Protein AF-A0A7W4DYQ6-F1 (afdb_monomer)

Solvent-accessible surface area (backbone atoms only — not comparable to full-atom values): 7541 Å² total; per-residue (Å²): 135,86,89,81,89,82,90,82,88,81,79,86,80,77,82,79,78,79,80,72,79,75,75,75,76,75,72,81,54,70,57,61,79,67,40,57,29,31,28,70,42,37,26,38,91,85,41,76,43,88,88,46,83,69,44,68,70,26,34,41,35,32,44,82,92,37,37,33,36,42,46,56,87,74,64,47,75,48,43,41,51,78,36,76,92,76,30,34,35,32,51,69,89,48,72,27,43,43,79,44,74,47,44,52,41,38,27,36,26,39,70,55,96,94,36,69,70,33,38,43,32,33,38,43,128

Nearest PDB structures (foldseek):
  6d0t-assembly2_B  TM=5.496E-01  e=4.243E-01  synthetic construct
  8f0v-assembly1_A  TM=5.382E-01  e=3.820E-01  Diploptera punctata
  5epq-assembly1_A  TM=5.534E-01  e=5.518E-01  Diploptera punctata
  8g7v-assembly1_D  TM=2.405E-01  e=8.854E-01  Homo sapiens

Sequence (125 aa):
MRIVRLVSVAAFTLTVILLTPLAACKKDNTFKIERVWTVVEVTREGHALPNFTIKQGDMYNFKAGGIYTYTGTNPTEGQYSFSLDNKRLVLDNEEFYVYYAEGKELSFGLVRLERDMYTVKLKAK

Mean predicted aligned error: 11.55 Å

Secondary structure (DSSP, 8-state):
--------------------------------S-EEEEEEEEEETTEE-TTSSS-TT-EEEEPTTSEEEEESSS-EEEEEEEETTTTEEEETTEEEEEEEEETTEEEEEEEETTEEEEEEEEEE-

pLDDT: mean 84.3, std 19.3, range [36.66, 98.62]

Structure (mmCIF, N/CA/C/O backbone):
data_AF-A0A7W4DYQ6-F1
#
_entry.id   AF-A0A7W4DYQ6-F1
#
loop_
_atom_site.group_PDB
_atom_site.id
_atom_site.type_symbol
_atom_site.label_atom_id
_atom_site.label_alt_id
_atom_site.label_comp_id
_atom_site.label_asym_id
_atom_site.label_entity_id
_atom_site.label_seq_id
_atom_site.pdbx_PDB_ins_code
_atom_site.Cartn_x
_atom_site.Cartn_y
_atom_site.Cartn_z
_atom_site.occupancy
_atom_site.B_iso_or_equiv
_atom_site.auth_seq_id
_atom_site.auth_comp_id
_atom_site.auth_asym_id
_atom_site.auth_atom_id
_atom_site.pdbx_PDB_model_num
ATOM 1 N N . MET A 1 1 ? 20.700 -36.990 87.978 1.00 37.94 1 MET A N 1
ATOM 2 C CA . MET A 1 1 ? 21.232 -36.327 86.761 1.00 37.94 1 MET A CA 1
ATOM 3 C C . MET A 1 1 ? 20.173 -36.503 85.676 1.00 37.94 1 MET A C 1
ATOM 5 O O . MET A 1 1 ? 19.853 -37.638 85.385 1.00 37.94 1 MET A O 1
ATOM 9 N N . ARG A 1 2 ? 19.297 -35.518 85.430 1.00 36.66 2 ARG A N 1
ATOM 10 C CA . ARG A 1 2 ? 19.408 -34.383 84.482 1.00 36.66 2 ARG A CA 1
ATOM 11 C C . ARG A 1 2 ? 19.608 -34.820 83.015 1.00 36.66 2 ARG A C 1
ATOM 13 O O . ARG A 1 2 ? 20.596 -35.490 82.756 1.00 36.66 2 ARG A O 1
ATOM 20 N N . ILE A 1 3 ? 18.750 -34.255 82.136 1.00 41.12 3 ILE A N 1
ATOM 21 C CA . ILE A 1 3 ? 18.926 -33.955 80.685 1.00 41.12 3 ILE A CA 1
ATOM 22 C C . ILE A 1 3 ? 18.467 -35.086 79.725 1.00 41.12 3 ILE A C 1
ATOM 24 O O . ILE A 1 3 ? 18.813 -36.227 79.961 1.00 41.12 3 ILE A O 1
ATOM 28 N N . VAL A 1 4 ? 17.700 -34.905 78.633 1.00 41.16 4 VAL A N 1
ATOM 29 C CA . VAL A 1 4 ? 17.054 -33.750 77.973 1.00 41.16 4 VAL A CA 1
ATOM 30 C C . VAL A 1 4 ? 15.983 -34.248 76.971 1.00 41.16 4 VAL A C 1
ATOM 32 O O . VAL A 1 4 ? 16.040 -35.364 76.470 1.00 41.16 4 VAL A O 1
ATOM 35 N N . ARG A 1 5 ? 15.016 -33.358 76.727 1.00 45.00 5 ARG A N 1
ATOM 36 C CA . ARG A 1 5 ? 14.019 -33.240 75.643 1.00 45.00 5 ARG A CA 1
ATOM 37 C C . ARG A 1 5 ? 14.459 -33.790 74.266 1.00 45.00 5 ARG A C 1
ATOM 39 O O . ARG A 1 5 ? 15.606 -33.605 73.899 1.00 45.00 5 ARG A O 1
ATOM 46 N N . LEU A 1 6 ? 13.519 -34.227 73.422 1.00 40.97 6 LEU A N 1
ATOM 47 C CA . LEU A 1 6 ? 12.945 -33.376 72.360 1.00 40.97 6 LEU A CA 1
ATOM 48 C C . LEU A 1 6 ? 11.943 -34.137 71.477 1.00 40.97 6 LEU A C 1
ATOM 50 O O . LEU A 1 6 ? 12.208 -35.207 70.943 1.00 40.97 6 LEU A O 1
ATOM 54 N N . VAL A 1 7 ? 10.794 -33.489 71.322 1.00 53.38 7 VAL A N 1
ATOM 55 C CA . VAL A 1 7 ? 9.771 -33.688 70.299 1.00 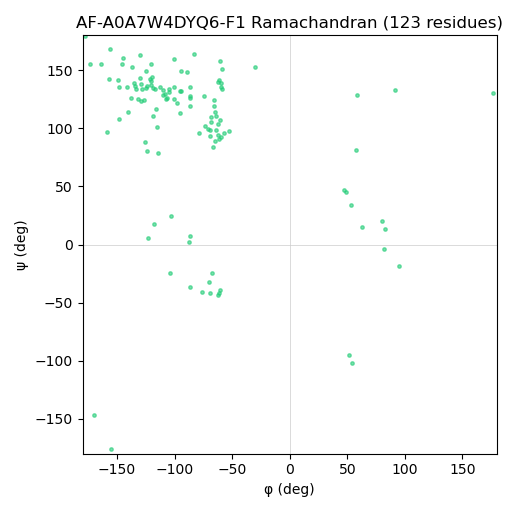53.38 7 VAL A CA 1
ATOM 56 C C . VAL A 1 7 ? 10.374 -33.382 68.925 1.00 53.38 7 VAL A C 1
ATOM 58 O O . VAL A 1 7 ? 11.052 -32.366 68.780 1.00 53.38 7 VAL A O 1
ATOM 61 N N . SER A 1 8 ? 10.060 -34.169 67.896 1.00 46.06 8 SER A N 1
ATOM 62 C CA . SER A 1 8 ? 10.012 -33.613 66.542 1.00 46.06 8 SER A CA 1
ATOM 63 C C . SER A 1 8 ? 8.965 -34.315 65.687 1.00 46.06 8 SER A C 1
ATOM 65 O O . SER A 1 8 ? 9.088 -35.476 65.311 1.00 46.06 8 SER A O 1
ATOM 67 N N . VAL A 1 9 ? 7.899 -33.558 65.450 1.00 52.84 9 VAL A N 1
ATOM 68 C CA . VAL A 1 9 ? 6.862 -33.765 64.446 1.00 52.84 9 VAL A CA 1
ATOM 69 C C . VAL A 1 9 ? 7.469 -33.386 63.096 1.00 52.84 9 VAL A C 1
ATOM 71 O O . VAL A 1 9 ? 7.970 -32.275 62.953 1.00 52.84 9 VAL A O 1
ATOM 74 N N . ALA A 1 10 ? 7.394 -34.263 62.102 1.00 46.75 10 ALA A N 1
ATOM 75 C CA . ALA A 1 10 ? 7.600 -33.902 60.699 1.00 46.75 10 ALA A CA 1
ATOM 76 C C . ALA A 1 10 ? 6.333 -34.339 59.945 1.00 46.75 10 ALA A C 1
ATOM 78 O O . ALA A 1 10 ? 6.169 -35.506 59.615 1.00 46.75 10 ALA A O 1
ATOM 79 N N . ALA A 1 11 ? 5.259 -33.547 59.988 1.00 51.03 11 ALA A N 1
ATOM 80 C CA . ALA A 1 11 ? 4.991 -32.417 59.093 1.00 51.03 11 ALA A CA 1
ATOM 81 C C . ALA A 1 11 ? 4.961 -32.852 57.614 1.00 51.03 11 ALA A C 1
ATOM 83 O O . ALA A 1 11 ? 5.931 -32.700 56.879 1.00 51.03 11 ALA A O 1
ATOM 84 N N . PHE A 1 12 ? 3.811 -33.398 57.202 1.00 45.12 12 PHE A N 1
ATOM 85 C CA . PHE A 1 12 ? 3.416 -33.566 55.803 1.00 45.12 12 PHE A CA 1
ATOM 86 C C . PHE A 1 12 ? 3.353 -32.183 55.139 1.00 45.12 12 PHE A C 1
ATOM 88 O O . PHE A 1 12 ? 2.444 -31.397 55.407 1.00 45.12 12 PHE A O 1
ATOM 95 N N . THR A 1 13 ? 4.319 -31.862 54.283 1.00 52.16 13 THR A N 1
ATOM 96 C CA . THR A 1 13 ? 4.282 -30.654 53.457 1.00 52.16 13 THR A CA 1
ATOM 97 C C . THR A 1 13 ? 3.366 -30.890 52.259 1.00 52.16 13 THR A C 1
ATOM 99 O O . THR A 1 13 ? 3.754 -31.450 51.238 1.00 52.16 13 THR A O 1
ATOM 102 N N . LEU A 1 14 ? 2.110 -30.464 52.396 1.00 46.53 14 LEU A N 1
ATOM 103 C CA . LEU A 1 14 ? 1.148 -30.396 51.302 1.00 46.53 14 LEU A CA 1
ATOM 104 C C . LEU A 1 14 ? 1.603 -29.303 50.320 1.00 46.53 14 LEU A C 1
ATOM 106 O O . LEU A 1 14 ? 1.520 -28.110 50.613 1.00 46.53 14 LEU A O 1
ATOM 110 N N . THR A 1 15 ? 2.136 -29.705 49.168 1.00 56.81 15 THR A N 1
ATOM 111 C CA . THR A 1 15 ? 2.544 -28.782 48.106 1.00 56.81 15 THR A CA 1
ATOM 112 C C . THR A 1 15 ? 1.295 -28.190 47.453 1.00 56.81 15 THR A C 1
ATOM 114 O O . THR A 1 15 ? 0.652 -28.821 46.618 1.00 56.81 15 THR A O 1
ATOM 117 N N . VAL A 1 16 ? 0.923 -26.974 47.852 1.00 57.66 16 VAL A N 1
ATOM 118 C CA . VAL A 1 16 ? -0.118 -26.194 47.175 1.00 57.66 16 VAL A CA 1
ATOM 119 C C . VAL A 1 16 ? 0.469 -25.683 45.861 1.00 57.66 16 VAL A C 1
ATOM 121 O O . VAL A 1 16 ? 1.253 -24.736 45.841 1.00 57.66 16 VAL A O 1
ATOM 124 N N . ILE A 1 17 ? 0.109 -26.334 44.756 1.00 60.62 17 ILE A N 1
ATOM 125 C CA . ILE A 1 17 ? 0.381 -25.843 43.405 1.00 60.62 17 ILE A CA 1
ATOM 126 C C . ILE A 1 17 ? -0.515 -24.617 43.198 1.00 60.62 17 ILE A C 1
ATOM 128 O O . ILE A 1 17 ? -1.709 -24.744 42.931 1.00 60.62 17 ILE A O 1
ATOM 132 N N . LEU A 1 18 ? 0.053 -23.419 43.370 1.00 51.03 18 LEU A N 1
ATOM 133 C CA . LEU A 1 18 ? -0.579 -22.174 42.946 1.00 51.03 18 LEU A CA 1
ATOM 134 C C . LEU A 1 18 ? -0.716 -22.210 41.415 1.00 51.03 18 LEU A C 1
ATOM 136 O O . LEU A 1 18 ? 0.227 -21.922 40.682 1.00 51.03 18 LEU A O 1
ATOM 140 N N . LEU A 1 19 ? -1.906 -22.575 40.940 1.00 56.22 19 LEU A N 1
ATOM 141 C CA . LEU A 1 19 ? -2.379 -22.274 39.594 1.00 56.22 19 LEU A CA 1
ATOM 142 C C . LEU A 1 19 ? -2.457 -20.751 39.463 1.00 56.22 19 LEU A C 1
ATOM 144 O O . LEU A 1 19 ? -3.448 -20.131 39.849 1.00 56.22 19 LEU A O 1
ATOM 148 N N . THR A 1 20 ? -1.402 -20.129 38.945 1.00 59.03 20 THR A N 1
ATOM 149 C CA . THR A 1 20 ? -1.516 -18.766 38.440 1.00 59.03 20 THR A CA 1
ATOM 150 C C . THR A 1 20 ? -2.446 -18.812 37.227 1.00 59.03 20 THR A C 1
ATOM 152 O O . THR A 1 20 ? -2.195 -19.581 36.293 1.00 59.03 20 THR A O 1
ATOM 155 N N . PRO A 1 21 ? -3.544 -18.036 37.195 1.00 55.22 21 PRO A N 1
ATOM 156 C CA . PRO A 1 21 ? -4.256 -17.849 35.950 1.00 55.22 21 PRO A CA 1
ATOM 157 C C . PRO A 1 21 ? -3.278 -17.127 35.028 1.00 55.22 21 PRO A C 1
ATOM 159 O O . PRO A 1 21 ? -2.926 -15.970 35.264 1.00 55.22 21 PRO A O 1
ATOM 162 N N . LEU A 1 22 ? -2.801 -17.826 33.997 1.00 55.62 22 LEU A N 1
ATOM 163 C CA . LEU A 1 22 ? -2.267 -17.184 32.808 1.00 55.62 22 LEU A CA 1
ATOM 164 C C . LEU A 1 22 ? -3.365 -16.226 32.357 1.00 55.62 22 L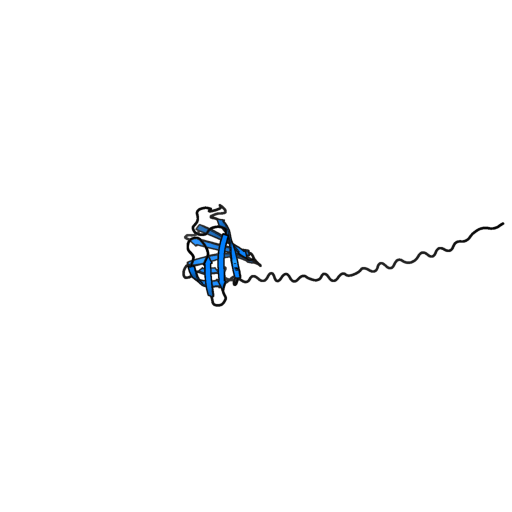EU A C 1
ATOM 166 O O . LEU A 1 22 ? -4.353 -16.643 31.754 1.00 55.62 22 LEU A O 1
ATOM 170 N N . ALA A 1 23 ? -3.233 -14.952 32.722 1.00 54.09 23 ALA A N 1
ATOM 171 C CA . ALA A 1 23 ? -3.965 -13.887 32.083 1.00 54.09 23 ALA A CA 1
ATOM 172 C C . ALA A 1 23 ? -3.577 -14.003 30.612 1.00 54.09 23 ALA A C 1
ATOM 174 O O . ALA A 1 23 ? -2.491 -13.589 30.206 1.00 54.09 23 ALA A O 1
ATOM 175 N N . ALA A 1 24 ? -4.421 -14.691 29.844 1.00 51.44 24 ALA A N 1
ATOM 176 C CA . ALA A 1 24 ? -4.325 -14.767 28.410 1.00 51.44 24 ALA A CA 1
ATOM 177 C C . ALA A 1 24 ? -4.488 -13.329 27.935 1.00 51.44 24 ALA A C 1
ATOM 179 O O . ALA A 1 24 ? -5.598 -12.821 27.781 1.00 51.44 24 ALA A O 1
ATOM 180 N N . CYS A 1 25 ? -3.354 -12.647 27.809 1.00 52.66 25 CYS A N 1
ATOM 181 C CA . CYS A 1 25 ? -3.234 -11.360 27.174 1.00 52.66 25 CYS A CA 1
ATOM 182 C C . CYS A 1 25 ? -3.708 -11.614 25.745 1.00 52.66 25 CYS A C 1
ATOM 184 O O . CYS A 1 25 ? -2.946 -12.105 24.911 1.00 52.66 25 CYS A O 1
ATOM 186 N N . LYS A 1 26 ? -5.003 -11.406 25.485 1.00 49.34 26 LYS A N 1
ATOM 187 C CA . LYS A 1 26 ? -5.557 -11.432 24.138 1.00 49.34 26 LYS A CA 1
ATOM 188 C C . LYS A 1 26 ? -4.938 -10.240 23.429 1.00 49.34 26 LYS A C 1
ATOM 190 O O . LYS A 1 26 ? -5.498 -9.149 23.424 1.00 49.34 26 LYS A O 1
ATOM 195 N N . LYS A 1 27 ? -3.728 -10.426 22.904 1.00 52.19 27 LYS A N 1
ATOM 196 C CA . 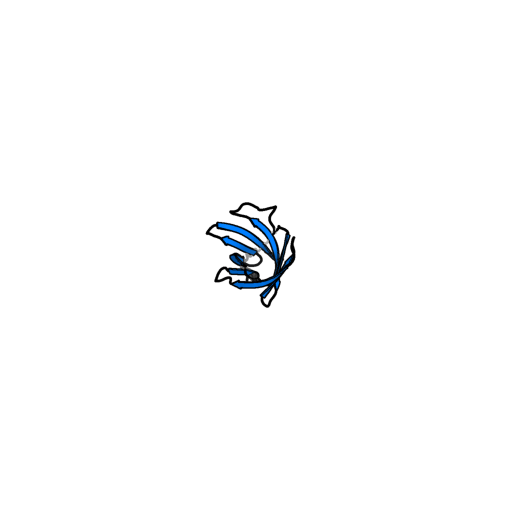LYS A 1 27 ? -3.153 -9.512 21.935 1.00 52.19 27 LYS A CA 1
ATOM 197 C C . LYS A 1 27 ? -4.102 -9.598 20.754 1.00 52.19 27 LYS A C 1
ATOM 199 O O . LYS A 1 27 ? -4.161 -10.627 20.088 1.00 52.19 27 LYS A O 1
ATOM 204 N N . ASP A 1 28 ? -4.931 -8.575 20.607 1.00 55.34 28 ASP A N 1
ATOM 205 C CA . ASP A 1 28 ? -5.856 -8.457 19.494 1.00 55.34 28 ASP A CA 1
ATOM 206 C C . ASP A 1 28 ? -4.999 -8.321 18.227 1.00 55.34 28 ASP A C 1
ATOM 208 O O . ASP A 1 28 ? -4.524 -7.245 17.870 1.00 55.34 28 ASP A O 1
ATOM 212 N N . ASN A 1 29 ? -4.656 -9.471 17.644 1.00 60.28 29 ASN A N 1
ATOM 213 C CA . ASN A 1 29 ? -3.765 -9.611 16.492 1.00 60.28 29 ASN A CA 1
ATOM 214 C C . ASN A 1 29 ? -4.543 -9.463 15.175 1.00 60.28 29 ASN A C 1
ATOM 216 O O . ASN A 1 29 ? -3.999 -9.685 14.094 1.00 60.28 29 ASN A O 1
ATOM 220 N N . THR A 1 30 ? -5.821 -9.089 15.268 1.00 82.69 30 THR A N 1
ATOM 221 C CA . THR A 1 30 ? -6.712 -8.931 14.130 1.00 82.69 30 THR A CA 1
ATOM 222 C C . THR A 1 30 ? -6.208 -7.788 13.254 1.00 82.69 30 THR A C 1
ATOM 224 O O . THR A 1 30 ? -6.164 -6.623 13.666 1.00 82.69 30 THR A O 1
ATOM 227 N N . PHE A 1 31 ? -5.786 -8.125 12.037 1.00 92.38 31 PHE A N 1
ATOM 228 C CA . PHE A 1 31 ? -5.355 -7.147 11.049 1.00 92.38 31 PHE A CA 1
ATOM 229 C C . PHE A 1 31 ? -6.500 -6.175 10.729 1.00 92.38 31 PHE A C 1
ATOM 231 O O . PHE A 1 31 ? -7.640 -6.589 10.526 1.00 92.38 31 PHE A O 1
ATOM 238 N N . LYS A 1 32 ? -6.194 -4.875 10.660 1.00 93.69 32 LYS A N 1
ATOM 239 C CA . LYS A 1 32 ? -7.103 -3.853 10.120 1.00 93.69 32 LYS A CA 1
ATOM 240 C C . LYS A 1 32 ? -6.296 -2.895 9.266 1.00 93.69 32 LYS A C 1
ATOM 242 O O . LYS A 1 32 ? -5.330 -2.325 9.773 1.00 93.69 32 LYS A O 1
ATOM 247 N N . ILE A 1 33 ? -6.707 -2.695 8.017 1.00 96.44 33 ILE A N 1
ATOM 248 C CA . ILE A 1 33 ? -6.021 -1.767 7.113 1.00 96.44 33 ILE A CA 1
ATOM 249 C C . ILE A 1 33 ? -6.219 -0.305 7.527 1.00 96.44 33 ILE A C 1
ATOM 251 O O . ILE A 1 33 ? -5.306 0.496 7.365 1.00 96.44 33 ILE A O 1
ATOM 255 N N . GLU A 1 34 ? -7.367 0.033 8.116 1.00 97.06 34 GLU A N 1
ATOM 256 C CA . GLU A 1 34 ? -7.735 1.396 8.510 1.00 97.06 34 GLU A CA 1
ATOM 257 C C . GLU A 1 34 ? -6.881 1.888 9.686 1.00 97.06 34 GLU A C 1
ATOM 259 O O . GLU A 1 34 ? -7.161 1.592 10.852 1.00 97.06 34 GLU A O 1
ATOM 264 N N . ARG A 1 35 ? -5.787 2.581 9.364 1.00 96.31 35 ARG A N 1
ATOM 265 C CA . ARG A 1 35 ? -4.848 3.228 10.286 1.00 96.31 35 ARG A CA 1
ATOM 266 C C . ARG A 1 35 ? -3.769 3.967 9.497 1.00 96.31 35 ARG A C 1
ATOM 268 O O . ARG A 1 35 ? -3.706 3.928 8.268 1.00 96.31 35 ARG A O 1
ATOM 275 N N . VAL A 1 36 ? -2.875 4.591 10.252 1.00 97.81 36 VAL A N 1
ATOM 276 C CA . VAL A 1 36 ? -1.645 5.183 9.742 1.00 97.81 36 VAL A CA 1
ATOM 277 C C . VAL A 1 36 ? -0.540 4.129 9.688 1.00 97.81 36 VAL A C 1
ATOM 279 O O . VAL A 1 36 ? -0.228 3.479 10.689 1.00 97.81 36 VAL A O 1
ATOM 282 N N . TRP A 1 37 ? 0.074 4.014 8.520 1.00 98.31 37 TRP A N 1
ATOM 283 C CA . TRP A 1 37 ? 1.171 3.116 8.205 1.00 98.31 37 TRP A CA 1
ATOM 284 C C . TRP A 1 37 ? 2.384 3.907 7.742 1.00 98.31 37 TRP A C 1
ATOM 286 O O . TRP A 1 37 ? 2.254 4.863 6.982 1.00 98.31 37 TRP A O 1
ATOM 296 N N . THR A 1 38 ? 3.565 3.473 8.156 1.00 98.38 38 THR A N 1
ATOM 297 C CA . THR A 1 38 ? 4.846 4.027 7.726 1.00 98.38 38 THR A CA 1
ATOM 298 C C . THR A 1 38 ? 5.556 3.020 6.834 1.00 98.38 38 THR A C 1
ATOM 300 O O . THR A 1 38 ? 5.648 1.842 7.183 1.00 98.38 38 THR A O 1
ATOM 303 N N . VAL A 1 39 ? 6.080 3.482 5.702 1.00 97.69 39 VAL A N 1
ATOM 304 C CA . VAL A 1 39 ? 6.955 2.703 4.828 1.00 97.69 39 VAL A CA 1
ATOM 305 C C . VAL A 1 39 ? 8.252 2.413 5.569 1.00 97.69 39 VAL A C 1
ATOM 307 O O . VAL A 1 39 ? 8.979 3.330 5.951 1.00 97.69 39 VAL A O 1
ATOM 310 N N . VAL A 1 40 ? 8.546 1.134 5.777 1.00 97.25 40 VAL A N 1
ATOM 311 C CA . VAL A 1 40 ? 9.786 0.687 6.427 1.00 97.25 40 VAL A CA 1
ATOM 312 C C . VAL A 1 40 ? 10.796 0.135 5.434 1.00 97.25 40 VAL A C 1
ATOM 314 O O . VAL A 1 40 ? 11.987 0.157 5.719 1.00 97.25 40 VAL A O 1
ATOM 317 N N . GLU A 1 41 ? 10.339 -0.339 4.277 1.00 96.19 41 GLU A N 1
ATOM 318 C CA . GLU A 1 41 ? 11.206 -0.92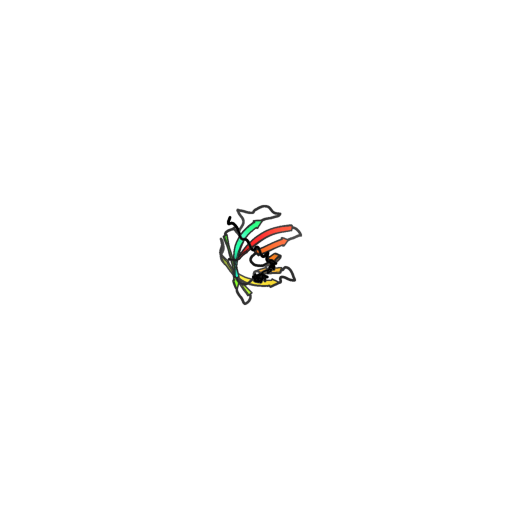2 3.261 1.00 96.19 41 GLU A CA 1
ATOM 319 C C . GLU A 1 41 ? 10.532 -0.846 1.890 1.00 96.19 41 GLU A C 1
ATOM 321 O O . GLU A 1 41 ? 9.321 -1.052 1.776 1.00 96.19 41 GLU A O 1
ATOM 326 N N . VAL A 1 42 ? 11.324 -0.586 0.851 1.00 96.69 42 VAL A N 1
ATOM 327 C CA . VAL A 1 42 ? 10.910 -0.735 -0.545 1.00 96.69 42 VAL A CA 1
ATOM 328 C C . VAL A 1 42 ? 11.966 -1.564 -1.255 1.00 96.69 42 VAL A C 1
ATOM 330 O O . VAL A 1 42 ? 13.148 -1.207 -1.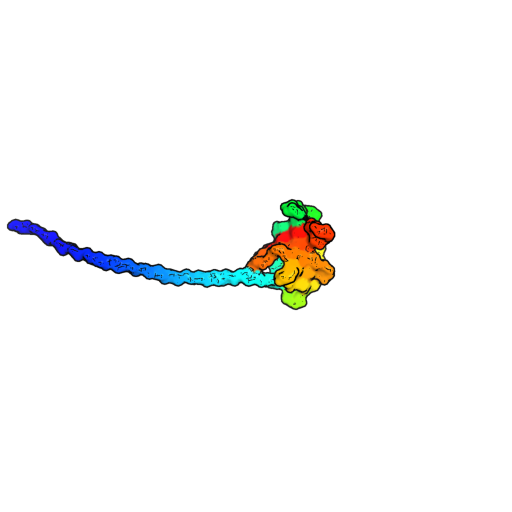237 1.00 96.69 42 VAL A O 1
ATOM 333 N N . THR A 1 43 ? 11.551 -2.668 -1.865 1.00 95.94 43 THR A N 1
ATOM 334 C CA . THR A 1 43 ? 12.453 -3.598 -2.547 1.00 95.94 43 THR A CA 1
ATOM 335 C C . THR A 1 43 ? 11.975 -3.922 -3.953 1.00 95.94 43 THR A C 1
ATOM 337 O O . THR A 1 43 ? 10.816 -3.707 -4.287 1.00 95.94 43 THR A O 1
ATOM 340 N N . ARG A 1 44 ? 12.869 -4.457 -4.780 1.00 94.31 44 ARG A N 1
ATOM 341 C CA . ARG A 1 44 ? 12.553 -5.200 -6.005 1.00 94.31 44 ARG A CA 1
ATOM 342 C C . ARG A 1 44 ? 13.368 -6.474 -5.973 1.00 94.31 44 ARG A C 1
ATOM 344 O O . ARG A 1 44 ? 14.579 -6.393 -5.775 1.00 94.31 44 ARG A O 1
ATOM 351 N N . GLU A 1 45 ? 12.712 -7.623 -6.109 1.00 88.19 45 GLU A N 1
ATOM 352 C CA . GLU A 1 45 ? 13.394 -8.929 -6.063 1.00 88.19 45 GLU A CA 1
ATOM 353 C C . GLU A 1 45 ? 14.263 -9.092 -4.793 1.00 88.19 45 GLU A C 1
ATOM 355 O O . GLU A 1 45 ? 15.336 -9.684 -4.809 1.00 88.19 45 GLU A O 1
ATOM 360 N N . GLY A 1 46 ? 13.820 -8.510 -3.671 1.00 87.12 46 GLY A N 1
ATOM 361 C CA . GLY A 1 46 ? 14.545 -8.542 -2.393 1.00 87.12 46 GLY A CA 1
ATOM 362 C C . GLY A 1 46 ? 15.676 -7.516 -2.237 1.00 87.12 46 GLY A C 1
ATOM 363 O O . GLY A 1 46 ? 16.228 -7.400 -1.146 1.00 87.12 46 GLY A O 1
ATOM 364 N N . HIS A 1 47 ? 15.990 -6.722 -3.263 1.00 92.25 47 HIS A N 1
ATOM 365 C CA . 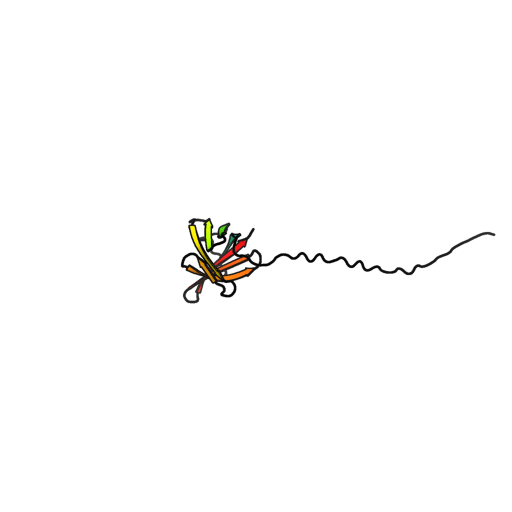HIS A 1 47 ? 17.001 -5.665 -3.193 1.00 92.25 47 HIS A CA 1
ATOM 366 C C . HIS A 1 47 ? 16.373 -4.306 -2.874 1.00 92.25 47 HIS A C 1
ATOM 368 O O . HIS A 1 47 ? 15.400 -3.907 -3.512 1.00 92.25 47 HIS A O 1
ATOM 374 N N . ALA A 1 48 ? 16.937 -3.578 -1.908 1.00 93.00 48 ALA A N 1
ATOM 375 C CA . ALA A 1 48 ? 16.450 -2.257 -1.514 1.00 93.00 48 ALA A CA 1
ATOM 376 C C . ALA A 1 48 ? 16.522 -1.236 -2.665 1.00 93.00 48 ALA A C 1
ATOM 378 O O . ALA A 1 48 ? 17.501 -1.190 -3.412 1.00 93.00 48 ALA A O 1
ATOM 379 N N . LEU A 1 49 ? 15.506 -0.374 -2.765 1.00 91.69 49 LEU A N 1
ATOM 380 C CA . LEU A 1 49 ? 15.406 0.685 -3.773 1.00 91.69 49 LEU A CA 1
ATOM 381 C C . LEU A 1 49 ? 15.461 2.087 -3.130 1.00 91.69 49 LEU A C 1
ATOM 383 O O . 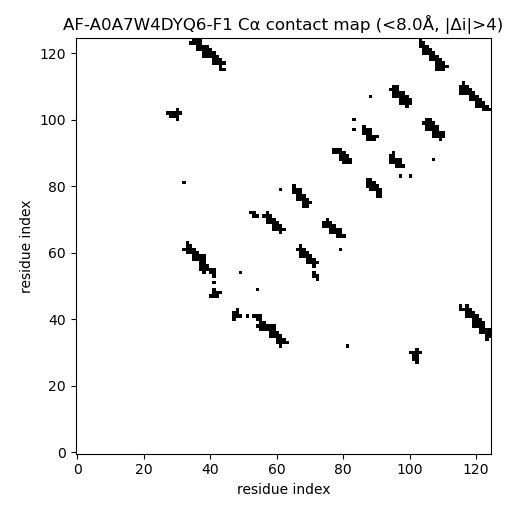LEU A 1 49 ? 14.429 2.741 -2.984 1.00 91.69 49 LEU A O 1
ATOM 387 N N . PRO A 1 50 ? 16.651 2.596 -2.760 1.00 79.12 50 PRO A N 1
ATOM 388 C CA . PRO A 1 50 ? 16.774 3.853 -2.011 1.00 79.12 50 PRO A CA 1
ATOM 389 C C . PRO A 1 50 ? 16.366 5.108 -2.806 1.00 79.12 50 PRO A C 1
ATOM 391 O O . PRO A 1 50 ? 15.968 6.106 -2.212 1.00 79.12 50 PRO A O 1
ATOM 394 N N . ASN A 1 51 ? 16.433 5.062 -4.141 1.00 84.25 51 ASN A N 1
ATOM 395 C CA . ASN A 1 51 ? 16.124 6.191 -5.030 1.00 84.25 51 ASN A CA 1
ATOM 396 C C . ASN A 1 51 ? 14.747 6.065 -5.706 1.00 84.25 51 ASN A C 1
ATOM 398 O O . ASN A 1 51 ? 14.538 6.591 -6.798 1.00 84.25 51 ASN A O 1
ATOM 402 N N . PHE A 1 52 ? 13.821 5.325 -5.097 1.00 89.62 52 PHE A N 1
ATOM 403 C CA . PHE A 1 52 ? 12.475 5.146 -5.631 1.00 89.62 52 PHE A CA 1
ATOM 404 C C . PHE A 1 52 ? 11.541 6.302 -5.250 1.00 89.62 52 PHE A C 1
ATOM 406 O O . PHE A 1 52 ? 11.831 7.097 -4.353 1.00 89.62 52 PHE A O 1
ATOM 413 N N . THR A 1 53 ? 10.411 6.410 -5.954 1.00 91.00 53 THR A N 1
ATOM 414 C CA . THR A 1 53 ? 9.404 7.451 -5.698 1.00 91.00 53 THR A CA 1
ATOM 415 C C . THR A 1 53 ? 8.810 7.321 -4.297 1.00 91.00 53 THR A C 1
ATOM 417 O O . THR A 1 53 ? 8.676 8.327 -3.603 1.00 91.00 53 THR A O 1
ATOM 420 N N . ILE A 1 54 ? 8.504 6.086 -3.887 1.00 94.19 54 ILE A N 1
ATOM 421 C CA . ILE A 1 54 ? 8.100 5.736 -2.522 1.00 94.19 54 ILE A CA 1
ATOM 422 C C . ILE A 1 54 ? 9.369 5.470 -1.712 1.00 94.19 54 ILE A C 1
ATOM 424 O O . ILE A 1 54 ? 10.202 4.655 -2.113 1.00 94.19 54 ILE A O 1
ATOM 428 N N . LYS A 1 55 ? 9.511 6.150 -0.577 1.00 94.12 55 LYS A N 1
ATOM 429 C CA . LYS A 1 55 ? 10.700 6.136 0.276 1.00 94.12 55 LYS A CA 1
ATOM 430 C C . LYS A 1 55 ? 10.365 5.643 1.674 1.00 94.12 55 LYS A C 1
ATOM 432 O O . LYS A 1 55 ? 9.245 5.773 2.163 1.00 94.12 55 LYS A O 1
ATOM 437 N N . GLN A 1 56 ? 11.377 5.106 2.348 1.00 95.19 56 GLN A N 1
ATOM 438 C CA . GLN A 1 56 ? 11.281 4.791 3.767 1.00 95.19 56 GLN A CA 1
ATOM 439 C C . GLN A 1 56 ? 10.949 6.057 4.571 1.00 95.19 56 GLN A C 1
ATOM 441 O O . GLN A 1 56 ? 11.566 7.102 4.379 1.00 95.19 56 GLN A O 1
ATOM 446 N N . GLY A 1 57 ? 9.985 5.945 5.482 1.00 95.38 57 GLY A N 1
ATOM 447 C CA . GLY A 1 57 ? 9.465 7.059 6.271 1.00 95.38 57 GLY A CA 1
ATOM 448 C C . GLY A 1 57 ? 8.210 7.709 5.686 1.00 95.38 57 GLY A C 1
ATOM 449 O O . GLY A 1 57 ? 7.479 8.340 6.449 1.00 95.38 57 GLY A O 1
ATOM 450 N N . ASP A 1 58 ? 7.909 7.502 4.398 1.00 97.06 58 ASP A N 1
ATOM 451 C CA . ASP A 1 58 ? 6.633 7.930 3.820 1.00 97.06 58 ASP A CA 1
ATOM 452 C C . ASP A 1 58 ? 5.465 7.237 4.525 1.00 97.06 58 ASP A C 1
ATOM 454 O O . ASP A 1 58 ? 5.612 6.182 5.153 1.00 97.06 58 ASP A O 1
ATOM 458 N N . MET A 1 59 ? 4.280 7.830 4.433 1.00 98.19 59 MET A N 1
ATOM 459 C CA . MET A 1 59 ? 3.125 7.384 5.197 1.00 98.19 59 MET A CA 1
ATOM 460 C C . MET A 1 59 ? 1.908 7.169 4.314 1.00 98.19 59 MET A C 1
ATOM 462 O O . MET A 1 59 ? 1.591 7.998 3.467 1.00 98.19 59 MET A O 1
ATOM 466 N N . TYR A 1 60 ? 1.189 6.084 4.580 1.00 98.12 60 TYR A N 1
ATOM 467 C CA . TYR A 1 60 ? -0.158 5.845 4.078 1.00 98.12 60 TYR A CA 1
ATOM 468 C C . TYR A 1 60 ? -1.128 5.936 5.251 1.00 98.12 60 TYR A C 1
ATOM 470 O O . TYR A 1 60 ? -0.937 5.282 6.273 1.00 98.12 60 TYR A O 1
ATOM 478 N N . ASN A 1 61 ? -2.180 6.730 5.122 1.00 98.19 61 ASN A N 1
ATOM 479 C CA . ASN A 1 61 ? -3.270 6.774 6.087 1.00 98.19 61 ASN A CA 1
ATOM 480 C C . ASN A 1 61 ? -4.540 6.277 5.406 1.00 98.19 61 ASN A C 1
ATOM 482 O O . ASN A 1 61 ? -5.156 7.021 4.643 1.00 98.19 61 ASN A O 1
ATOM 486 N N . PHE A 1 62 ? -4.900 5.022 5.669 1.00 98.19 62 PHE A N 1
ATOM 487 C CA . PHE A 1 62 ? -6.139 4.424 5.185 1.00 98.19 62 PHE A CA 1
ATOM 488 C C . PHE A 1 62 ? -7.254 4.748 6.173 1.00 98.19 62 PHE A C 1
ATOM 490 O O . PHE A 1 62 ? -7.191 4.376 7.346 1.00 98.19 62 PHE A O 1
ATOM 497 N N . LYS A 1 63 ? -8.273 5.456 5.698 1.00 97.44 63 LYS A N 1
ATOM 498 C CA . LYS A 1 63 ? -9.430 5.877 6.484 1.00 97.44 63 LYS A CA 1
ATOM 499 C C . LYS A 1 63 ? -10.606 4.939 6.207 1.00 97.44 63 LYS A C 1
ATOM 501 O O . LYS A 1 63 ? -10.658 4.266 5.174 1.00 97.44 63 LYS A O 1
ATOM 506 N N . ALA A 1 64 ? -11.571 4.918 7.119 1.00 94.94 64 ALA A N 1
ATOM 507 C CA . ALA A 1 64 ? -12.858 4.290 6.847 1.00 94.94 64 ALA A CA 1
ATOM 508 C C . ALA A 1 64 ? -13.534 4.958 5.634 1.00 94.94 64 ALA A C 1
ATOM 510 O O . ALA A 1 64 ? -13.314 6.140 5.363 1.00 94.94 64 ALA A O 1
ATOM 511 N N . GLY A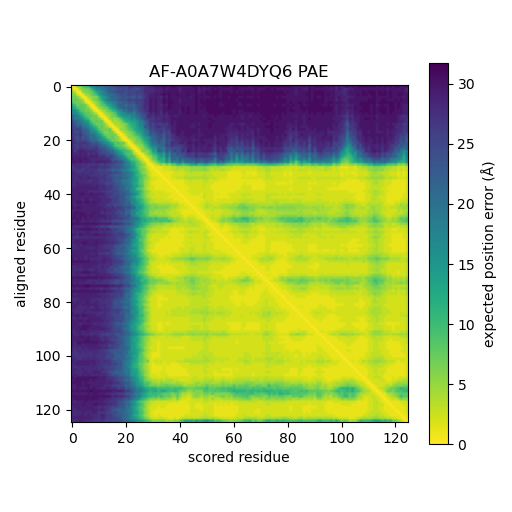 1 65 ? -14.357 4.200 4.907 1.00 94.00 65 GLY A N 1
ATOM 512 C CA . GLY A 1 65 ? -15.060 4.701 3.720 1.00 94.00 65 GLY A CA 1
ATOM 513 C C . GLY A 1 65 ? -14.233 4.694 2.431 1.00 94.00 65 GLY A C 1
ATOM 514 O O . GLY A 1 65 ? -14.650 5.309 1.458 1.00 94.00 65 GLY A O 1
ATOM 515 N N . GLY A 1 66 ? -13.086 4.005 2.411 1.00 97.25 66 GLY A N 1
ATOM 516 C CA . GLY A 1 66 ? -12.316 3.797 1.181 1.00 97.25 66 GLY A CA 1
ATOM 517 C C . GLY A 1 66 ? -11.452 4.984 0.759 1.00 97.25 66 GLY A C 1
ATOM 518 O O . GLY A 1 66 ? -11.051 5.046 -0.391 1.00 97.25 66 GLY A O 1
ATOM 519 N N . ILE A 1 67 ? -11.122 5.916 1.659 1.00 98.25 67 ILE A N 1
ATOM 520 C CA . ILE A 1 67 ? -10.214 7.041 1.368 1.00 98.25 67 ILE A CA 1
ATOM 521 C C . ILE A 1 67 ? -8.815 6.754 1.905 1.00 98.25 67 ILE A C 1
ATOM 523 O O . ILE A 1 67 ? -8.675 6.350 3.061 1.00 98.25 67 ILE A O 1
ATOM 527 N N . TYR A 1 68 ? -7.771 7.031 1.127 1.00 98.19 68 TYR A N 1
ATOM 528 C CA . TYR A 1 68 ? -6.398 7.030 1.630 1.00 98.19 68 TYR A CA 1
ATOM 529 C C . TYR A 1 68 ? -5.695 8.359 1.361 1.00 98.19 68 TYR A C 1
ATOM 531 O O . TYR A 1 68 ? -5.954 9.020 0.361 1.00 98.19 68 TYR A O 1
ATOM 539 N N . THR A 1 69 ? -4.771 8.737 2.244 1.00 98.12 69 THR A N 1
ATOM 540 C CA . THR A 1 69 ? -3.811 9.816 1.973 1.00 98.12 69 THR A CA 1
ATOM 541 C C . THR A 1 69 ? -2.397 9.268 2.012 1.00 98.12 69 THR A C 1
ATOM 543 O O . THR A 1 69 ? -2.040 8.552 2.950 1.00 98.12 69 THR A O 1
ATOM 546 N N . TYR A 1 70 ? -1.583 9.648 1.038 1.00 97.75 70 TYR A N 1
ATOM 547 C CA . TYR A 1 70 ? -0.154 9.384 1.015 1.00 97.75 70 TYR A CA 1
ATOM 548 C C . TYR A 1 70 ? 0.620 10.664 1.348 1.00 97.75 70 TYR A C 1
ATO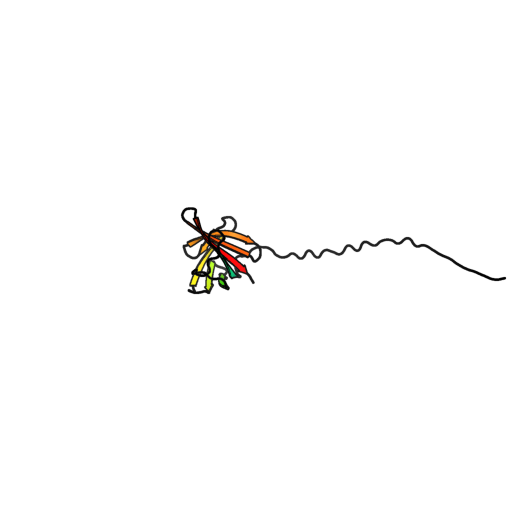M 550 O O . TYR A 1 70 ? 0.359 11.729 0.788 1.00 97.75 70 TYR A O 1
ATOM 558 N N . THR A 1 71 ? 1.576 10.564 2.269 1.00 97.00 71 THR A N 1
ATOM 559 C CA . THR A 1 71 ? 2.490 11.644 2.654 1.00 97.00 71 THR A CA 1
ATOM 560 C C . THR A 1 71 ? 3.912 11.200 2.341 1.00 97.00 71 THR A C 1
ATOM 562 O O . THR A 1 71 ? 4.434 10.295 2.986 1.00 97.00 71 THR A O 1
ATOM 565 N N . GLY A 1 72 ? 4.524 11.835 1.347 1.00 93.44 72 GLY A N 1
ATOM 566 C CA . GLY A 1 72 ? 5.868 11.526 0.868 1.00 93.44 72 GLY A CA 1
ATOM 567 C C . GLY A 1 72 ? 6.341 12.596 -0.109 1.00 93.44 72 GLY A C 1
ATOM 568 O O . GLY A 1 72 ? 5.954 13.757 0.019 1.00 93.44 72 GLY A O 1
ATOM 569 N N . THR A 1 73 ? 7.136 12.212 -1.113 1.00 88.56 73 THR A N 1
ATOM 570 C CA . THR A 1 73 ? 7.674 13.171 -2.106 1.00 88.56 73 THR A CA 1
ATOM 571 C C . THR A 1 73 ? 6.560 13.884 -2.890 1.00 88.56 73 THR A C 1
ATOM 573 O O . THR A 1 73 ? 6.656 15.085 -3.116 1.00 88.56 73 THR A O 1
ATOM 576 N N . ASN A 1 74 ? 5.489 13.165 -3.250 1.00 89.12 74 ASN A N 1
ATOM 577 C CA . ASN A 1 74 ? 4.311 13.706 -3.937 1.00 89.12 74 ASN A CA 1
ATOM 578 C C . ASN A 1 74 ? 3.045 13.347 -3.145 1.00 89.12 74 ASN A C 1
ATOM 580 O O . ASN A 1 74 ? 2.473 12.280 -3.378 1.00 89.12 74 ASN A O 1
ATOM 584 N N . PRO A 1 75 ? 2.629 14.176 -2.173 1.00 94.81 75 PRO A N 1
ATOM 585 C CA . PRO A 1 75 ? 1.444 13.901 -1.374 1.00 94.81 75 PRO A CA 1
ATOM 586 C C . PRO A 1 75 ? 0.189 13.791 -2.243 1.00 94.81 75 PRO A C 1
ATOM 588 O O . PRO A 1 75 ? -0.001 14.586 -3.162 1.00 94.81 75 PRO A O 1
ATOM 591 N N . THR A 1 76 ? -0.674 12.825 -1.939 1.00 96.19 76 THR A N 1
ATOM 592 C CA . THR A 1 76 ? -1.935 12.626 -2.665 1.00 96.19 76 THR A CA 1
ATOM 593 C C . THR A 1 76 ? -3.039 12.137 -1.732 1.00 96.19 76 THR A C 1
ATOM 595 O O . THR A 1 76 ? -2.763 11.535 -0.691 1.00 96.19 76 THR A O 1
ATOM 598 N N . GLU A 1 77 ? -4.287 12.390 -2.109 1.00 97.94 77 GLU A N 1
ATOM 599 C CA . GLU A 1 77 ? -5.479 11.768 -1.536 1.00 97.94 77 GLU A CA 1
ATOM 600 C C . GLU A 1 77 ? -6.224 11.047 -2.659 1.00 97.94 77 GLU A C 1
ATOM 602 O O . GLU A 1 77 ? -6.342 11.577 -3.763 1.00 97.94 77 GLU A O 1
ATOM 607 N N . GLY A 1 78 ? -6.704 9.841 -2.374 1.00 97.88 78 GLY A N 1
ATOM 608 C CA . GLY A 1 78 ? -7.341 8.989 -3.366 1.00 97.88 78 GLY A CA 1
ATOM 609 C C . GLY A 1 78 ? -8.299 7.982 -2.747 1.00 97.88 78 GLY A C 1
ATOM 610 O O . GLY A 1 78 ? -8.539 7.969 -1.533 1.00 97.88 78 GLY A O 1
ATOM 611 N N . GLN A 1 79 ? -8.849 7.126 -3.599 1.00 98.50 79 GLN A N 1
ATOM 612 C CA . GLN A 1 79 ? -9.720 6.025 -3.197 1.00 98.50 79 GLN A CA 1
ATOM 613 C C . GLN A 1 79 ? -8.910 4.741 -3.023 1.00 98.50 79 GLN A C 1
ATOM 615 O O . GLN A 1 79 ? -7.926 4.518 -3.721 1.00 98.50 79 GLN A O 1
ATOM 620 N N . TYR A 1 80 ? -9.326 3.859 -2.122 1.00 98.62 80 TYR A N 1
ATOM 621 C CA . TYR A 1 80 ? -8.782 2.516 -2.028 1.00 98.62 80 TYR A CA 1
ATOM 622 C C . TYR A 1 80 ? -9.866 1.465 -1.823 1.00 98.62 80 TYR A C 1
ATOM 624 O O . TYR A 1 80 ? -10.911 1.709 -1.220 1.00 98.62 80 TYR A O 1
ATOM 632 N N . SER A 1 81 ? -9.567 0.252 -2.278 1.00 98.19 81 SER A N 1
ATOM 633 C CA . SER A 1 81 ? -10.294 -0.950 -1.880 1.00 98.19 81 SER A CA 1
ATOM 634 C C . SER A 1 81 ? -9.306 -2.025 -1.453 1.00 98.19 81 SER A C 1
ATOM 636 O O . SER A 1 81 ? -8.221 -2.149 -2.020 1.00 98.19 81 SER A O 1
ATOM 638 N N . PHE A 1 82 ? -9.662 -2.799 -0.433 1.00 98.00 82 PHE A N 1
ATOM 639 C CA . PHE A 1 82 ? -8.791 -3.827 0.122 1.00 98.00 82 PHE A CA 1
ATOM 640 C C . PHE A 1 82 ? -9.562 -5.121 0.352 1.00 98.00 82 PHE A C 1
ATOM 642 O O . PHE A 1 82 ? -10.676 -5.111 0.872 1.00 98.00 82 PHE A O 1
ATOM 649 N N . SER A 1 83 ? -8.950 -6.240 -0.018 1.00 96.44 83 SER A N 1
ATOM 650 C CA . SER A 1 83 ? -9.465 -7.578 0.238 1.00 96.44 83 SER A CA 1
ATOM 651 C C . SER A 1 83 ? -8.309 -8.490 0.618 1.00 96.44 83 SER A C 1
ATOM 653 O O . SER A 1 83 ? -7.436 -8.772 -0.202 1.00 96.44 83 SER A O 1
ATOM 655 N N . LEU A 1 84 ? -8.317 -8.962 1.866 1.00 94.12 84 LEU A N 1
ATOM 656 C CA . LEU A 1 84 ? -7.313 -9.907 2.345 1.00 94.12 84 LEU A CA 1
ATOM 657 C C . LEU A 1 84 ? -7.480 -11.280 1.680 1.00 94.12 84 LEU A C 1
ATOM 659 O O . LEU A 1 84 ? -6.493 -11.865 1.243 1.00 94.12 84 LEU A O 1
ATOM 663 N N . ASP A 1 85 ? -8.724 -11.740 1.526 1.00 95.06 85 ASP A N 1
ATOM 664 C CA . ASP A 1 85 ? -9.045 -13.035 0.913 1.00 95.06 85 ASP A CA 1
ATOM 665 C C . ASP A 1 85 ? -8.568 -13.114 -0.541 1.00 95.06 85 ASP A C 1
ATOM 667 O O . ASP A 1 85 ? -7.980 -14.109 -0.956 1.00 95.06 85 ASP A O 1
ATOM 671 N N . ASN A 1 86 ? -8.751 -12.027 -1.298 1.00 96.31 86 ASN A N 1
ATOM 672 C CA . ASN A 1 86 ? -8.283 -11.930 -2.681 1.00 96.31 86 ASN A CA 1
ATOM 673 C C . ASN A 1 86 ? -6.837 -11.427 -2.795 1.00 96.31 86 ASN A C 1
ATOM 675 O O . ASN A 1 86 ? -6.362 -11.222 -3.908 1.00 96.31 86 ASN A O 1
ATOM 679 N N . LYS A 1 87 ? -6.150 -11.187 -1.667 1.00 96.75 87 LYS A N 1
ATOM 680 C CA . LYS A 1 87 ? -4.796 -10.616 -1.608 1.00 96.75 87 LYS A CA 1
ATOM 681 C C . LYS A 1 87 ? -4.636 -9.377 -2.492 1.00 96.75 87 LYS A C 1
ATOM 683 O O . LYS A 1 87 ? -3.671 -9.255 -3.243 1.00 96.75 87 LYS A O 1
ATOM 688 N N . ARG A 1 88 ? -5.590 -8.451 -2.400 1.00 97.62 88 ARG A N 1
ATOM 689 C CA . ARG A 1 88 ? -5.703 -7.308 -3.310 1.00 97.62 88 ARG A CA 1
ATOM 690 C C . ARG A 1 88 ? -5.802 -5.989 -2.560 1.00 97.62 88 ARG A C 1
ATOM 692 O O . ARG A 1 88 ? -6.614 -5.848 -1.644 1.00 97.62 88 ARG A O 1
ATOM 699 N N . LEU A 1 89 ? -5.026 -5.012 -3.010 1.00 98.19 89 LEU A N 1
ATOM 700 C CA . LEU A 1 89 ? -5.142 -3.605 -2.646 1.00 98.19 89 LEU A CA 1
ATOM 701 C C . LEU A 1 89 ? -5.241 -2.797 -3.938 1.00 98.19 89 LEU A C 1
ATOM 703 O O . LEU A 1 89 ? -4.363 -2.891 -4.779 1.00 98.19 89 LEU A O 1
ATOM 707 N N . VAL A 1 90 ? -6.286 -1.997 -4.098 1.00 98.00 90 VAL A N 1
ATOM 708 C CA . VAL A 1 90 ? -6.401 -1.051 -5.214 1.00 98.00 90 VAL A CA 1
ATOM 709 C C . VAL A 1 90 ? -6.228 0.347 -4.650 1.00 98.00 90 VAL A C 1
ATOM 711 O O . VAL A 1 90 ? -6.904 0.667 -3.674 1.00 98.00 90 VAL A O 1
ATOM 714 N N . LEU A 1 91 ? -5.346 1.152 -5.243 1.00 97.62 91 LEU A N 1
ATOM 715 C CA . LEU A 1 91 ? -5.211 2.584 -4.962 1.00 97.62 91 LEU A CA 1
ATOM 716 C C . LEU A 1 91 ? -5.574 3.348 -6.235 1.00 97.62 91 LEU A C 1
ATOM 718 O O . LEU A 1 91 ? -4.922 3.183 -7.266 1.00 97.62 91 LEU A O 1
ATOM 722 N N . ASP A 1 92 ? -6.637 4.141 -6.165 1.00 96.06 92 ASP A N 1
ATOM 723 C CA . ASP A 1 92 ? -7.319 4.759 -7.298 1.00 96.06 92 ASP A CA 1
ATOM 724 C C . ASP A 1 92 ? -7.676 3.724 -8.376 1.00 96.06 92 ASP A C 1
ATOM 726 O O . ASP A 1 92 ? -8.687 3.035 -8.259 1.00 96.06 92 ASP A O 1
ATOM 730 N N . ASN A 1 93 ? -6.830 3.570 -9.394 1.00 93.44 93 ASN A N 1
ATOM 731 C CA . ASN A 1 93 ? -7.028 2.638 -10.507 1.00 93.44 93 ASN A CA 1
ATOM 732 C C . ASN A 1 93 ? -5.866 1.646 -10.678 1.00 93.44 93 ASN A C 1
ATOM 734 O O . ASN A 1 93 ? -5.841 0.896 -11.652 1.00 93.44 93 ASN A O 1
ATOM 738 N N . GLU A 1 94 ? -4.887 1.656 -9.771 1.00 95.44 94 GLU A N 1
ATOM 739 C CA . GLU A 1 94 ? -3.745 0.744 -9.807 1.00 95.44 94 GLU A CA 1
ATOM 740 C C . GLU A 1 94 ? -3.979 -0.399 -8.815 1.00 95.44 94 GLU A C 1
ATOM 742 O O . GLU A 1 94 ? -4.245 -0.179 -7.630 1.00 95.44 94 GLU A O 1
ATOM 747 N N . GLU A 1 95 ? -3.890 -1.631 -9.313 1.00 96.31 95 GLU A N 1
ATOM 748 C CA . GLU A 1 95 ? -4.042 -2.839 -8.512 1.00 96.31 95 GLU A CA 1
ATOM 749 C C . GLU A 1 95 ? -2.680 -3.353 -8.035 1.00 96.31 95 GLU A C 1
ATOM 751 O O . GLU A 1 95 ? -1.734 -3.516 -8.806 1.00 96.31 95 GLU A O 1
ATOM 756 N N . PHE A 1 96 ? -2.612 -3.651 -6.744 1.00 97.56 96 PHE A N 1
ATOM 757 C CA . PHE A 1 96 ? -1.464 -4.207 -6.052 1.00 97.56 96 PHE A CA 1
ATOM 758 C C . PHE A 1 96 ? -1.820 -5.556 -5.448 1.00 97.56 96 PHE A C 1
ATOM 760 O O . PHE A 1 96 ? -2.910 -5.762 -4.900 1.00 97.56 96 PHE A O 1
ATOM 767 N N . TYR A 1 97 ? -0.847 -6.455 -5.472 1.00 97.12 97 TYR A N 1
ATOM 768 C CA . TYR A 1 97 ? -0.941 -7.731 -4.790 1.00 97.12 97 TYR A CA 1
ATOM 769 C C . TYR A 1 97 ? -0.484 -7.588 -3.337 1.00 97.12 97 TYR A C 1
ATOM 771 O O . TYR A 1 97 ? 0.540 -6.965 -3.062 1.00 97.12 97 TYR A O 1
ATOM 779 N N . VAL A 1 98 ? -1.226 -8.174 -2.400 1.00 97.50 98 VAL A N 1
ATOM 780 C CA . VAL A 1 98 ? -0.932 -8.159 -0.961 1.00 97.50 98 VAL A CA 1
ATOM 781 C C . VAL A 1 98 ? -0.169 -9.429 -0.596 1.00 97.50 98 VAL A C 1
ATOM 783 O O . VAL A 1 98 ? -0.709 -10.534 -0.640 1.00 97.50 98 VAL A O 1
ATOM 786 N N . TYR A 1 99 ? 1.096 -9.280 -0.207 1.00 96.12 99 TYR A N 1
ATOM 787 C CA . TYR A 1 99 ? 1.957 -10.408 0.151 1.00 96.12 99 TYR A CA 1
ATOM 788 C C . TYR A 1 99 ? 1.809 -10.813 1.621 1.00 96.12 99 TYR A C 1
ATOM 790 O O . TYR A 1 99 ? 1.865 -12.001 1.936 1.00 96.12 99 TYR A O 1
ATOM 798 N N . TYR A 1 100 ? 1.618 -9.842 2.518 1.00 96.19 100 TYR A N 1
ATOM 799 C CA . TYR A 1 100 ? 1.503 -10.074 3.958 1.00 96.19 100 TYR A CA 1
ATOM 800 C C . TYR A 1 100 ? 0.589 -9.038 4.610 1.00 96.19 100 TYR A C 1
ATOM 802 O O . TYR A 1 100 ? 0.633 -7.866 4.248 1.00 96.19 100 TYR A O 1
ATOM 810 N N . ALA A 1 101 ? -0.228 -9.458 5.574 1.00 96.62 101 ALA A N 1
ATOM 811 C CA . ALA A 1 101 ? -1.130 -8.584 6.319 1.00 96.62 101 ALA A CA 1
ATOM 812 C C . ALA A 1 101 ? -1.515 -9.241 7.651 1.00 96.62 101 ALA A C 1
ATOM 814 O O . ALA A 1 101 ? -2.423 -10.068 7.715 1.00 96.62 101 ALA A O 1
ATOM 815 N N . GLU A 1 102 ? -0.823 -8.873 8.726 1.00 95.06 102 GLU A N 1
ATOM 816 C CA . GLU A 1 102 ? -1.086 -9.399 10.067 1.00 95.06 102 GLU A CA 1
ATOM 817 C C . GLU A 1 102 ? -0.763 -8.343 11.128 1.00 95.06 102 GLU A C 1
ATOM 819 O O . GLU A 1 102 ? 0.263 -7.663 11.064 1.00 95.06 102 GLU A O 1
ATOM 824 N N . GLY A 1 103 ? -1.638 -8.176 12.125 1.00 93.44 103 GLY A N 1
ATOM 825 C CA . GLY A 1 103 ? -1.414 -7.256 13.240 1.00 93.44 103 GLY A CA 1
ATOM 826 C C . GLY A 1 103 ? -1.104 -5.812 12.812 1.00 93.44 103 GLY A C 1
ATOM 827 O O . GLY A 1 103 ? -2.013 -5.034 12.506 1.00 93.44 103 GLY A O 1
ATOM 828 N N . LYS A 1 104 ? 0.181 -5.431 12.866 1.00 96.31 104 LYS A N 1
ATOM 829 C CA . LYS A 1 104 ? 0.709 -4.092 12.525 1.00 96.31 104 LYS A CA 1
ATOM 830 C C . LYS A 1 104 ? 1.692 -4.110 11.353 1.00 96.31 104 LYS A C 1
ATOM 832 O O . LYS A 1 104 ? 2.439 -3.150 11.179 1.00 96.31 104 LYS A O 1
ATOM 837 N N . GLU A 1 105 ? 1.693 -5.171 10.561 1.00 97.25 105 GLU A N 1
ATOM 838 C CA . GLU A 1 105 ? 2.571 -5.333 9.408 1.00 97.25 105 GLU A CA 1
ATOM 839 C C . GLU A 1 105 ? 1.737 -5.604 8.151 1.00 97.25 105 GLU A C 1
ATOM 841 O O . GLU A 1 105 ? 0.777 -6.375 8.173 1.00 97.25 105 GLU A O 1
ATOM 846 N N . LEU A 1 106 ? 2.087 -4.920 7.063 1.00 98.06 106 LEU A N 1
ATOM 847 C CA . LEU A 1 106 ? 1.443 -5.029 5.757 1.00 98.06 106 LEU A CA 1
ATOM 848 C C . LEU A 1 106 ? 2.528 -4.956 4.686 1.00 98.06 106 LEU A C 1
ATOM 850 O O . LEU A 1 106 ? 3.406 -4.100 4.759 1.00 98.06 106 LEU A O 1
ATOM 854 N N . SER A 1 107 ? 2.475 -5.814 3.678 1.00 97.75 107 SER A N 1
ATOM 855 C CA . SER A 1 107 ? 3.280 -5.655 2.475 1.00 97.75 107 SER A CA 1
ATOM 856 C C . SER A 1 107 ? 2.458 -5.909 1.227 1.00 97.75 107 SER A C 1
ATOM 858 O O . SER A 1 107 ? 1.632 -6.822 1.165 1.00 97.75 107 SER A O 1
ATOM 860 N N . PHE A 1 108 ? 2.691 -5.075 0.224 1.00 97.69 108 PHE A N 1
ATOM 861 C CA . PHE A 1 108 ? 2.047 -5.171 -1.074 1.00 97.69 108 PHE A CA 1
ATOM 862 C C . PHE A 1 108 ? 3.029 -4.764 -2.165 1.00 97.69 108 PHE A C 1
ATOM 864 O O . PHE A 1 108 ? 4.025 -4.097 -1.891 1.00 97.69 108 PHE A O 1
ATOM 871 N N . GLY A 1 109 ? 2.762 -5.151 -3.402 1.00 96.56 109 GLY A N 1
ATOM 872 C CA . GLY A 1 109 ? 3.609 -4.782 -4.524 1.00 96.56 109 GLY A CA 1
ATOM 873 C C . GLY A 1 109 ? 2.880 -4.816 -5.847 1.00 96.56 109 GLY A C 1
ATOM 874 O O . GLY A 1 109 ? 1.754 -5.305 -5.956 1.00 96.56 109 GLY A O 1
ATOM 875 N N . LEU A 1 110 ? 3.538 -4.253 -6.851 1.00 94.62 110 LEU A N 1
ATOM 876 C CA . LEU A 1 110 ? 3.037 -4.222 -8.213 1.00 94.62 110 LEU A CA 1
ATOM 877 C C . LEU A 1 110 ? 3.681 -5.356 -9.008 1.00 94.62 110 LEU A C 1
ATOM 879 O O . LEU A 1 110 ? 4.902 -5.393 -9.161 1.00 94.62 110 LEU A O 1
ATOM 883 N N . VAL A 1 111 ? 2.855 -6.240 -9.560 1.00 87.06 111 VAL A N 1
ATOM 884 C CA . VAL A 1 111 ? 3.296 -7.301 -10.471 1.00 87.06 111 VAL A CA 1
ATOM 885 C C . VAL A 1 111 ? 2.846 -6.942 -11.880 1.00 87.06 111 VAL A C 1
ATOM 887 O O . VAL A 1 111 ? 1.663 -6.711 -12.119 1.00 87.06 111 VAL A O 1
ATOM 890 N N . ARG A 1 112 ? 3.778 -6.892 -12.835 1.00 86.44 112 ARG A N 1
ATOM 891 C CA . ARG A 1 112 ? 3.466 -6.685 -14.258 1.00 86.44 112 ARG A CA 1
ATOM 892 C C . ARG A 1 112 ? 4.242 -7.679 -15.101 1.00 86.44 112 ARG A C 1
ATOM 894 O O . ARG A 1 112 ? 5.439 -7.839 -14.895 1.00 86.44 112 ARG A O 1
ATOM 901 N N . LEU A 1 113 ? 3.568 -8.312 -16.065 1.00 84.38 113 LEU A N 1
ATOM 902 C CA . LEU A 1 113 ? 4.178 -9.301 -16.967 1.00 84.38 113 LEU A CA 1
ATOM 903 C C . LEU A 1 113 ? 4.989 -10.364 -16.200 1.00 84.38 113 LEU A C 1
ATOM 905 O O . LEU A 1 113 ? 6.132 -10.644 -16.548 1.00 84.38 113 LEU A O 1
ATOM 909 N N . GLU A 1 114 ? 4.410 -10.883 -15.111 1.00 80.38 114 GLU A N 1
ATOM 910 C CA . GLU A 1 114 ? 5.024 -11.889 -14.223 1.00 80.38 114 GLU A CA 1
ATOM 911 C C . GLU A 1 114 ? 6.310 -11.437 -13.505 1.00 80.38 114 GLU A C 1
ATOM 913 O O . GLU A 1 114 ? 7.026 -12.258 -12.936 1.00 80.38 114 GLU A O 1
ATOM 918 N N . ARG A 1 115 ? 6.608 -10.132 -13.481 1.00 82.50 115 ARG A N 1
ATOM 919 C CA . ARG A 1 115 ? 7.762 -9.567 -12.769 1.00 82.50 115 ARG A CA 1
ATOM 920 C C . ARG A 1 115 ? 7.321 -8.707 -11.595 1.00 82.50 115 ARG A C 1
ATOM 922 O O . ARG A 1 115 ? 6.424 -7.870 -11.732 1.00 82.50 115 ARG A O 1
ATOM 929 N N . ASP A 1 116 ? 7.993 -8.893 -10.459 1.00 82.50 116 ASP A N 1
ATOM 930 C CA . ASP A 1 116 ? 7.884 -7.993 -9.311 1.00 82.50 116 ASP A CA 1
ATOM 931 C C . ASP A 1 116 ? 8.520 -6.651 -9.680 1.00 82.50 116 ASP A C 1
ATOM 933 O O . ASP A 1 116 ? 9.732 -6.533 -9.866 1.00 82.50 116 ASP A O 1
ATOM 937 N N . MET A 1 117 ? 7.689 -5.625 -9.835 1.00 92.25 117 MET A N 1
ATOM 938 C CA . MET A 1 117 ? 8.177 -4.283 -10.134 1.00 92.25 117 MET A CA 1
ATOM 939 C C . MET A 1 117 ? 8.761 -3.637 -8.884 1.00 92.25 117 MET A C 1
ATOM 941 O O . MET A 1 117 ? 9.778 -2.939 -8.975 1.00 92.25 117 MET A O 1
ATOM 945 N N . TYR A 1 118 ? 8.088 -3.832 -7.751 1.00 95.12 118 TYR A N 1
ATOM 946 C CA . TYR A 1 118 ? 8.530 -3.456 -6.417 1.00 95.12 118 TYR A CA 1
ATOM 947 C C . TYR A 1 118 ? 7.558 -3.988 -5.356 1.00 95.12 118 TYR A C 1
ATOM 949 O O . TYR A 1 118 ? 6.355 -4.107 -5.594 1.00 95.12 118 TYR A O 1
ATOM 957 N N . THR A 1 119 ? 8.077 -4.170 -4.146 1.00 96.88 119 THR A N 1
ATOM 958 C CA . THR A 1 119 ? 7.333 -4.453 -2.920 1.00 96.88 119 THR A CA 1
ATOM 959 C C . THR A 1 119 ? 7.525 -3.314 -1.923 1.00 96.88 119 THR A C 1
ATOM 961 O O . THR A 1 119 ? 8.646 -2.881 -1.666 1.00 96.88 119 THR A O 1
ATOM 964 N N . VAL A 1 120 ? 6.433 -2.854 -1.321 1.00 97.44 120 VAL A N 1
ATOM 965 C CA . VAL A 1 120 ? 6.406 -1.887 -0.222 1.00 97.44 120 VAL A CA 1
ATOM 966 C C . VAL A 1 120 ? 6.055 -2.630 1.059 1.00 97.44 120 VAL A C 1
ATOM 968 O O . VAL A 1 120 ? 5.033 -3.313 1.127 1.00 97.44 120 VAL A O 1
ATOM 971 N N . LYS A 1 121 ? 6.884 -2.485 2.095 1.00 97.88 121 LYS A N 1
ATOM 972 C CA . LYS A 1 121 ? 6.583 -2.970 3.445 1.00 97.88 121 LYS A CA 1
ATOM 973 C C . LYS A 1 121 ? 6.215 -1.807 4.345 1.00 97.88 121 LYS A C 1
ATOM 975 O O . LYS A 1 121 ? 6.906 -0.788 4.399 1.00 97.88 121 LYS A O 1
ATOM 980 N N . LEU A 1 122 ? 5.140 -2.000 5.088 1.00 98.38 122 LEU A N 1
ATOM 981 C CA . LEU A 1 122 ? 4.522 -1.024 5.957 1.00 98.38 122 LEU A CA 1
ATOM 982 C C . LEU A 1 122 ? 4.470 -1.537 7.396 1.00 98.38 122 LEU A C 1
ATOM 984 O O . LEU A 1 122 ? 4.168 -2.707 7.646 1.00 98.38 122 LEU A O 1
ATOM 988 N N . LYS A 1 123 ? 4.681 -0.627 8.349 1.00 98.06 123 LYS A N 1
ATOM 989 C CA . LYS A 1 123 ? 4.390 -0.854 9.767 1.00 98.06 123 LYS A CA 1
ATOM 990 C C . LYS A 1 123 ? 3.445 0.201 10.309 1.00 98.06 123 LYS A C 1
ATOM 992 O O . LYS A 1 123 ? 3.615 1.389 10.049 1.00 98.06 123 LYS A O 1
ATOM 997 N N . ALA A 1 124 ? 2.461 -0.235 11.080 1.00 95.44 124 ALA A N 1
ATOM 998 C CA . ALA A 1 124 ? 1.572 0.660 11.801 1.00 95.44 124 ALA A CA 1
ATOM 999 C C . ALA A 1 124 ? 2.120 0.996 13.192 1.00 95.44 124 ALA A C 1
ATOM 1001 O O . ALA A 1 124 ? 2.775 0.161 13.823 1.00 95.44 124 ALA A O 1
ATOM 1002 N N . LYS A 1 125 ? 1.812 2.205 13.673 1.00 78.81 125 LYS A N 1
ATOM 1003 C CA . LYS A 1 125 ? 2.088 2.606 15.061 1.00 78.81 125 LYS A CA 1
ATOM 1004 C C . LYS A 1 125 ? 1.224 1.850 16.064 1.00 78.81 125 LYS A C 1
ATOM 1006 O O . LYS A 1 125 ? 0.103 1.395 15.745 1.00 78.81 125 LYS A O 1
#

Foldseek 3Di:
DDDDDDDDDDDDPDDDPPPDPPPPPPPVWDFDPQAKKFWQFKDFPPHGDCPDQDHGGWIWHQHPPQWIWTGDPDTDIFGWDDDVVQQWIDTHHAIWGWPDTIRFKTKIFHADPNGTPMMTIIGGD

Radius of gyration: 28.4 Å; Cα contacts (8 Å, |Δi|>4): 218; chains: 1; bounding box: 36×50×104 Å